Protein AF-A0AAW2U6S5-F1 (afdb_monomer)

Foldseek 3Di:
DDVVVVVVVVLVVLLVVLVVVLVVVVVVVVDDDDPVVSVVSSVVSSVVSVVLVVLLVVLVVVDVDPVRSVVVSVVVVVVVCVVVVVPVPDPPPPPDD

Mean predicted aligned error: 10.67 Å

InterPro domains:
  IPR013525 ABC-2 type transporter, transmembrane domain [PF01061] (7-93)

Radius of gyration: 18.23 Å; Cα contacts (8 Å, |Δi|>4): 32; chains: 1; bounding box: 32×52×40 Å

Structure (mmCIF, N/CA/C/O backbone):
data_AF-A0AAW2U6S5-F1
#
_entry.id   AF-A0AAW2U6S5-F1
#
loop_
_atom_site.group_PDB
_atom_site.id
_atom_site.type_symbol
_atom_site.label_atom_id
_atom_site.label_alt_id
_atom_site.label_comp_id
_atom_site.label_asym_id
_atom_site.label_entity_id
_atom_site.label_seq_id
_atom_site.pdbx_PDB_ins_code
_atom_site.Cartn_x
_atom_site.Cartn_y
_atom_site.Cartn_z
_atom_site.occupancy
_atom_site.B_iso_or_equiv
_atom_site.auth_seq_id
_atom_site.auth_comp_id
_atom_site.auth_asym_id
_atom_site.auth_atom_id
_atom_site.pdbx_PDB_model_num
ATOM 1 N N . MET A 1 1 ? -17.668 -13.630 16.713 1.00 43.50 1 MET A N 1
ATOM 2 C CA . MET A 1 1 ? -17.526 -13.886 15.273 1.00 43.50 1 MET A CA 1
ATOM 3 C C . MET A 1 1 ? -16.765 -12.709 14.696 1.00 43.50 1 MET A C 1
ATOM 5 O O . MET A 1 1 ? -17.390 -11.756 14.283 1.00 43.50 1 MET A O 1
ATOM 9 N N . GLY A 1 2 ? -15.456 -12.566 14.817 1.00 46.94 2 GLY A N 1
ATOM 10 C CA . GLY A 1 2 ? -14.385 -13.355 15.419 1.00 46.94 2 GLY A CA 1
ATOM 11 C C . GLY A 1 2 ? -13.128 -12.732 14.819 1.00 46.94 2 GLY A C 1
ATOM 12 O O . GLY A 1 2 ? -12.836 -12.971 13.662 1.00 46.94 2 GLY A O 1
ATOM 13 N N .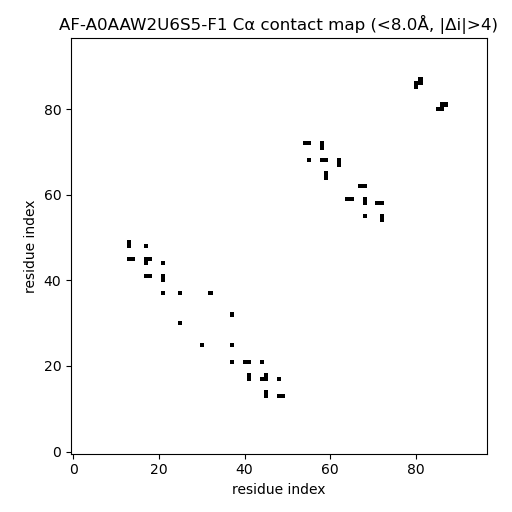 SER A 1 3 ? -12.426 -11.848 15.525 1.00 58.31 3 SER A N 1
ATOM 14 C CA . SER A 1 3 ? -11.394 -10.981 14.916 1.00 58.31 3 SER A CA 1
ATOM 15 C C . SER A 1 3 ? -10.273 -11.736 14.181 1.00 58.31 3 SER A C 1
ATOM 17 O O . SER A 1 3 ? -9.563 -11.165 13.365 1.00 58.31 3 SER A O 1
ATOM 19 N N . HIS A 1 4 ? -10.116 -13.032 14.447 1.00 56.12 4 HIS A N 1
ATOM 20 C CA . HIS A 1 4 ? -9.141 -13.920 13.815 1.00 56.12 4 HIS A CA 1
ATOM 21 C C . HIS A 1 4 ? -9.518 -14.314 12.382 1.00 56.12 4 HIS A C 1
ATOM 23 O O . HIS A 1 4 ? -8.637 -14.511 11.549 1.00 56.12 4 HIS A O 1
ATOM 29 N N . GLU A 1 5 ? -10.814 -14.457 12.103 1.00 65.31 5 GLU A N 1
ATOM 30 C CA . GLU A 1 5 ? -11.308 -14.947 10.814 1.00 65.31 5 GLU A CA 1
ATOM 31 C C . GLU A 1 5 ? -11.231 -13.842 9.754 1.00 65.31 5 GLU A C 1
ATOM 33 O O . GLU A 1 5 ? -10.781 -14.124 8.651 1.00 65.31 5 GLU A O 1
ATOM 38 N N . GLU A 1 6 ? -11.491 -12.578 10.108 1.00 67.31 6 GLU A N 1
ATOM 39 C CA . GLU A 1 6 ? -11.283 -11.422 9.214 1.00 67.31 6 GLU A CA 1
ATOM 40 C C . GLU A 1 6 ? -9.820 -11.266 8.775 1.00 67.31 6 GLU A C 1
ATOM 42 O O . GLU A 1 6 ? -9.543 -11.133 7.582 1.00 67.31 6 GLU A O 1
ATOM 47 N N . VAL A 1 7 ? -8.871 -11.391 9.709 1.00 69.69 7 VAL A N 1
ATOM 48 C CA . VAL A 1 7 ? -7.434 -11.262 9.405 1.00 69.69 7 VAL A CA 1
ATOM 49 C C . VAL A 1 7 ? -6.961 -12.364 8.446 1.00 69.69 7 VAL A C 1
ATOM 51 O O . VAL A 1 7 ? -6.110 -12.121 7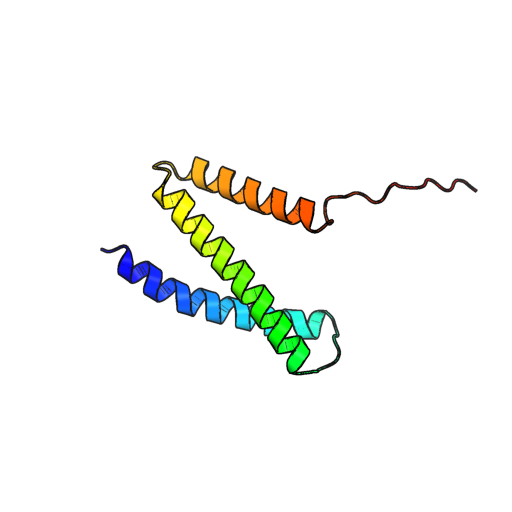.590 1.00 69.69 7 VAL A O 1
ATOM 54 N N . ILE A 1 8 ? -7.529 -13.571 8.544 1.00 76.94 8 ILE A N 1
ATOM 55 C CA . ILE A 1 8 ? -7.196 -14.694 7.653 1.00 76.94 8 ILE A CA 1
ATOM 56 C C . ILE A 1 8 ? -7.672 -14.436 6.218 1.00 76.94 8 ILE A C 1
ATOM 58 O O . ILE A 1 8 ? -6.997 -14.871 5.284 1.00 76.94 8 ILE A O 1
ATOM 62 N N . VAL A 1 9 ? -8.791 -13.730 6.019 1.00 80.06 9 VAL A N 1
ATOM 63 C CA . VAL A 1 9 ? -9.292 -13.407 4.668 1.00 80.06 9 VAL A CA 1
ATOM 64 C C . VAL A 1 9 ? -8.633 -12.151 4.091 1.00 80.06 9 VAL A C 1
ATOM 66 O O . VAL A 1 9 ? -8.455 -12.053 2.876 1.00 80.06 9 VAL A O 1
ATOM 69 N N . GLU A 1 10 ? -8.211 -11.207 4.932 1.00 79.81 10 GLU A N 1
ATOM 70 C CA . GLU A 1 10 ? -7.554 -9.975 4.478 1.00 79.81 10 GLU A CA 1
ATOM 71 C C . GLU A 1 10 ? -6.162 -10.206 3.889 1.00 79.81 10 GLU A C 1
ATOM 73 O O . GLU A 1 10 ? -5.821 -9.602 2.872 1.00 79.81 10 GLU A O 1
ATOM 78 N N . VAL A 1 11 ? -5.354 -11.090 4.478 1.00 79.81 11 VAL A N 1
ATOM 79 C CA . VAL A 1 11 ? -3.993 -11.376 3.989 1.00 79.81 11 VAL A CA 1
ATOM 80 C C . VAL A 1 11 ? -3.973 -11.842 2.520 1.00 79.81 11 VAL A C 1
ATOM 82 O O . VAL A 1 11 ? -3.247 -11.237 1.722 1.00 79.81 11 VAL A O 1
ATOM 85 N N . PRO A 1 12 ? -4.752 -12.862 2.099 1.00 84.44 12 PRO A N 1
ATOM 86 C CA . PRO A 1 12 ? -4.789 -13.278 0.699 1.00 84.44 12 PRO A CA 1
ATOM 87 C C . PRO A 1 12 ? -5.428 -12.221 -0.207 1.00 84.44 12 PRO A C 1
ATOM 89 O O . PRO A 1 12 ? -5.028 -12.102 -1.366 1.00 84.44 12 PRO A O 1
ATOM 92 N N . TYR A 1 13 ? -6.368 -11.420 0.303 1.00 83.69 13 TYR A N 1
ATOM 93 C CA . TYR A 1 13 ? -6.982 -10.339 -0.467 1.00 83.69 13 TYR A CA 1
ATOM 94 C C . TYR A 1 13 ? -5.977 -9.226 -0.785 1.00 83.69 13 TYR A C 1
ATOM 96 O O . TYR A 1 13 ? -5.825 -8.842 -1.945 1.00 83.69 13 TYR A O 1
ATOM 104 N N . VAL A 1 14 ? -5.221 -8.763 0.214 1.00 85.19 14 VAL A N 1
ATOM 105 C CA . VAL A 1 14 ? -4.162 -7.756 0.041 1.00 85.19 14 VAL A CA 1
ATOM 106 C C . VAL A 1 14 ? -3.051 -8.277 -0.873 1.00 85.19 14 VAL A C 1
ATOM 108 O O . VAL A 1 14 ? -2.529 -7.520 -1.692 1.00 85.19 14 VAL A O 1
ATOM 111 N N . PHE A 1 15 ? -2.723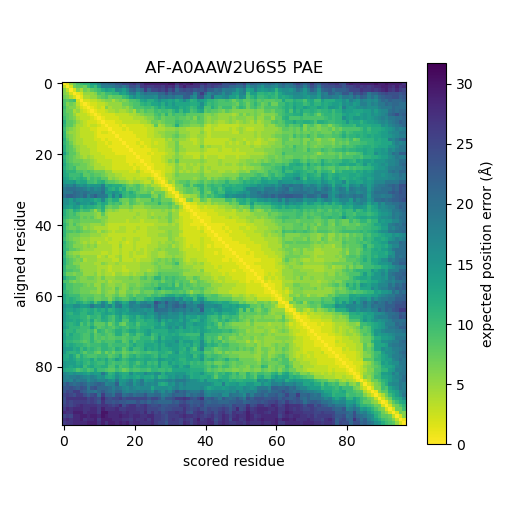 -9.570 -0.791 1.00 85.19 15 PHE A N 1
ATOM 112 C CA . PHE A 1 15 ? -1.764 -10.209 -1.694 1.00 85.19 15 PHE A CA 1
ATOM 113 C C . PHE A 1 15 ? -2.260 -10.252 -3.146 1.00 85.19 15 PHE A C 1
ATOM 115 O O . PHE A 1 15 ? -1.530 -9.882 -4.065 1.00 85.19 15 PHE A O 1
ATOM 122 N N . ALA A 1 16 ? -3.512 -10.654 -3.376 1.00 88.88 16 ALA A N 1
ATOM 123 C CA . ALA A 1 16 ? -4.101 -10.635 -4.713 1.00 88.88 16 ALA A CA 1
ATOM 124 C C . ALA A 1 16 ? -4.188 -9.201 -5.261 1.00 88.88 16 ALA A C 1
ATOM 126 O O . ALA A 1 16 ? -3.851 -8.955 -6.420 1.00 88.88 16 ALA A O 1
ATOM 127 N N . GLN A 1 17 ? -4.571 -8.239 -4.419 1.00 87.00 17 GLN A N 1
ATOM 128 C CA . GLN A 1 17 ? -4.665 -6.830 -4.784 1.00 87.00 17 GLN A CA 1
ATOM 129 C C . GLN A 1 17 ? -3.302 -6.245 -5.174 1.00 87.00 17 GLN A C 1
ATOM 131 O O . GLN A 1 17 ? -3.206 -5.580 -6.207 1.00 87.00 17 GLN A O 1
ATOM 136 N N . SER A 1 18 ? -2.240 -6.497 -4.401 1.00 87.31 18 SER A N 1
ATOM 137 C CA . SER A 1 18 ? -0.894 -6.007 -4.734 1.00 87.31 18 SER A CA 1
ATOM 138 C C . SER A 1 18 ? -0.369 -6.611 -6.042 1.00 87.31 18 SER A C 1
ATOM 140 O O . SER A 1 18 ? 0.323 -5.932 -6.810 1.00 87.31 18 SER A O 1
ATOM 142 N N . LEU A 1 19 ? -0.737 -7.864 -6.326 1.00 87.06 19 LEU A N 1
ATOM 143 C CA . LEU A 1 19 ? -0.347 -8.585 -7.534 1.00 87.06 19 LEU A CA 1
ATOM 144 C C . LEU A 1 19 ? -1.059 -8.020 -8.761 1.00 87.06 19 LEU A C 1
ATOM 146 O O . LEU A 1 19 ? -0.395 -7.658 -9.732 1.00 87.06 19 LEU A O 1
ATOM 150 N N . VAL A 1 20 ? -2.380 -7.843 -8.687 1.00 88.81 20 VAL A N 1
ATOM 151 C CA . VAL A 1 20 ? -3.170 -7.196 -9.747 1.00 88.81 20 VAL A CA 1
ATOM 152 C C . VAL A 1 20 ? -2.677 -5.770 -9.992 1.00 88.81 20 VAL A C 1
ATOM 154 O O . VAL A 1 20 ? -2.456 -5.385 -11.140 1.00 88.81 20 VAL A O 1
ATOM 157 N N . PHE A 1 21 ? -2.425 -4.999 -8.931 1.00 86.25 21 PHE A N 1
ATOM 158 C CA . PHE A 1 21 ? -1.932 -3.630 -9.056 1.00 86.25 21 PHE A CA 1
ATOM 159 C C . PHE A 1 21 ? -0.572 -3.579 -9.756 1.00 86.25 21 PHE A C 1
ATOM 161 O O . PHE A 1 21 ? -0.389 -2.792 -10.685 1.00 86.25 21 PHE A O 1
ATOM 168 N N . THR A 1 22 ? 0.361 -4.455 -9.376 1.00 85.50 22 THR A N 1
ATOM 169 C CA . THR A 1 22 ? 1.687 -4.532 -10.005 1.00 85.50 22 THR A CA 1
ATOM 170 C C . THR A 1 22 ? 1.597 -4.951 -11.471 1.00 85.50 22 THR A C 1
ATOM 172 O O . THR A 1 22 ? 2.232 -4.330 -12.320 1.00 85.50 22 THR A O 1
ATOM 175 N N . VAL A 1 23 ? 0.775 -5.952 -11.796 1.00 84.44 23 VAL A N 1
ATOM 176 C CA . VAL A 1 23 ? 0.583 -6.430 -13.176 1.00 84.44 23 VAL A CA 1
ATOM 177 C C . VAL A 1 23 ? -0.005 -5.348 -14.086 1.00 84.44 23 VAL A C 1
ATOM 179 O O . VAL A 1 23 ? 0.342 -5.309 -15.262 1.00 84.44 23 VAL A O 1
ATOM 182 N N . ILE A 1 24 ? -0.858 -4.460 -13.566 1.00 86.44 24 ILE A N 1
ATOM 183 C CA . ILE A 1 24 ? -1.466 -3.371 -14.347 1.00 86.44 24 ILE A CA 1
ATOM 184 C C . ILE A 1 24 ? -0.519 -2.174 -14.473 1.00 86.44 24 ILE A C 1
ATOM 186 O O . ILE A 1 24 ? -0.319 -1.644 -15.564 1.00 86.44 24 ILE A O 1
ATOM 190 N N . THR A 1 25 ? 0.066 -1.727 -13.363 1.00 82.44 25 THR A N 1
ATOM 191 C CA . THR A 1 25 ? 0.878 -0.499 -13.335 1.00 82.44 25 THR A CA 1
ATOM 192 C C . THR A 1 25 ? 2.243 -0.671 -13.990 1.00 82.44 25 THR A C 1
ATOM 194 O O . THR A 1 25 ? 2.724 0.255 -14.642 1.00 82.44 25 THR A O 1
ATOM 197 N N . TYR A 1 26 ? 2.853 -1.854 -13.893 1.00 76.88 26 TYR A N 1
ATOM 198 C CA . TYR A 1 26 ? 4.163 -2.126 -14.486 1.00 76.88 26 TYR A CA 1
ATOM 199 C C . TYR A 1 26 ? 4.212 -1.908 -16.016 1.00 76.88 26 TYR A C 1
ATOM 201 O O . TYR A 1 26 ? 5.086 -1.164 -16.473 1.00 76.88 26 TYR A O 1
ATOM 209 N N . PRO A 1 27 ? 3.284 -2.461 -16.829 1.00 76.38 27 PRO A N 1
ATOM 210 C CA . PRO A 1 27 ? 3.226 -2.163 -18.259 1.00 76.38 27 PRO A CA 1
ATOM 211 C C . PRO A 1 27 ? 2.783 -0.723 -18.549 1.00 76.38 27 PRO A C 1
ATOM 213 O O . PRO A 1 27 ? 3.225 -0.156 -19.545 1.00 76.38 27 PRO A O 1
ATOM 216 N N . MET A 1 28 ? 1.975 -0.100 -17.682 1.00 76.00 28 MET A N 1
ATOM 217 C CA . MET A 1 28 ? 1.492 1.277 -17.870 1.00 76.00 28 MET A CA 1
ATOM 218 C C . MET A 1 28 ? 2.616 2.322 -17.788 1.00 76.00 28 MET A C 1
ATOM 220 O O . MET A 1 28 ? 2.565 3.339 -18.473 1.00 76.00 28 MET A O 1
ATOM 224 N N . ILE A 1 29 ? 3.652 2.061 -16.985 1.00 75.62 29 ILE A N 1
ATOM 225 C CA . ILE A 1 29 ? 4.832 2.934 -16.858 1.00 75.62 29 ILE A CA 1
ATOM 226 C C . ILE A 1 29 ? 5.817 2.710 -18.030 1.00 75.62 29 ILE A C 1
ATOM 228 O O . ILE A 1 29 ? 6.708 3.527 -18.257 1.00 75.62 29 ILE A O 1
ATOM 232 N N . GLY A 1 30 ? 5.669 1.624 -18.803 1.00 67.06 30 GLY A N 1
ATOM 233 C CA . GLY A 1 30 ? 6.560 1.306 -19.926 1.00 67.06 30 GLY A CA 1
ATOM 234 C C . GLY A 1 30 ? 7.975 0.906 -19.490 1.00 67.06 30 GLY A C 1
ATOM 235 O O . GLY A 1 30 ? 8.945 1.154 -20.206 1.00 67.06 30 GLY A O 1
ATOM 236 N N . TYR A 1 31 ? 8.116 0.325 -18.294 1.00 63.59 31 TYR A N 1
ATOM 237 C CA . TYR A 1 31 ? 9.417 -0.059 -17.740 1.00 63.59 31 TYR A CA 1
ATOM 238 C C . TYR A 1 31 ? 10.077 -1.204 -18.530 1.00 63.59 31 TYR A C 1
ATOM 240 O O . TYR A 1 31 ? 9.411 -2.068 -19.098 1.00 63.59 31 TYR A O 1
ATOM 248 N N . TYR A 1 32 ? 11.413 -1.250 -18.515 1.00 64.69 32 TYR A N 1
ATOM 249 C CA . TYR A 1 32 ? 12.181 -2.358 -19.096 1.00 64.69 32 TYR A CA 1
ATOM 250 C C . TYR A 1 32 ? 11.861 -3.667 -18.362 1.00 64.69 32 TYR A C 1
ATOM 252 O O . TYR A 1 32 ? 12.100 -3.754 -17.155 1.00 64.69 32 TYR A O 1
ATOM 260 N N . TRP A 1 33 ? 11.375 -4.679 -19.090 1.00 63.78 33 TRP A N 1
ATOM 261 C CA . TRP A 1 33 ? 11.019 -5.994 -18.552 1.00 63.78 33 TRP A CA 1
ATOM 262 C C . TRP A 1 33 ? 12.244 -6.697 -17.958 1.00 63.78 33 TRP A C 1
ATOM 264 O O . TRP A 1 33 ? 13.030 -7.337 -18.652 1.00 63.78 33 TRP A O 1
ATOM 274 N N . SER A 1 34 ? 12.414 -6.572 -16.644 1.00 77.31 34 SER A N 1
ATOM 275 C CA . SER A 1 34 ? 13.416 -7.308 -15.879 1.00 77.31 34 SER A CA 1
ATOM 276 C C . SER A 1 34 ? 12.763 -7.848 -14.618 1.00 77.31 34 SER A C 1
ATOM 278 O O . SER A 1 34 ? 12.286 -7.073 -13.786 1.00 77.31 34 SER A O 1
ATOM 280 N N . ALA A 1 35 ? 12.766 -9.174 -14.464 1.00 76.56 35 ALA A N 1
ATOM 281 C CA . ALA A 1 35 ? 12.128 -9.864 -13.342 1.00 76.56 35 ALA A CA 1
ATOM 282 C C . ALA A 1 35 ? 12.614 -9.349 -11.977 1.00 76.56 35 ALA A C 1
ATOM 284 O O . ALA A 1 35 ? 11.823 -9.231 -11.049 1.00 76.56 35 ALA A O 1
ATOM 285 N N . TYR A 1 36 ? 13.885 -8.946 -11.876 1.00 80.31 36 TYR A N 1
ATOM 286 C CA . TYR A 1 36 ? 14.443 -8.350 -10.661 1.00 80.31 36 TYR A CA 1
ATOM 287 C C . TYR A 1 36 ? 13.762 -7.025 -10.284 1.00 80.31 36 TYR A C 1
ATOM 289 O O . TYR A 1 36 ? 13.420 -6.806 -9.123 1.00 80.31 36 TYR A O 1
ATOM 297 N N . LYS A 1 37 ? 13.519 -6.149 -11.268 1.00 76.25 37 LYS A N 1
ATOM 298 C CA . LYS A 1 37 ? 12.863 -4.850 -11.051 1.00 76.25 37 LYS A CA 1
ATOM 299 C C . LYS A 1 37 ? 11.371 -5.012 -10.769 1.00 76.25 37 LYS A C 1
ATOM 301 O O . LYS A 1 37 ? 10.848 -4.304 -9.917 1.00 76.25 37 LYS A O 1
ATOM 306 N N . VAL A 1 38 ? 10.709 -5.954 -11.448 1.00 79.69 38 VAL A N 1
ATOM 307 C CA . VAL A 1 38 ? 9.307 -6.316 -11.166 1.00 79.69 38 VAL A CA 1
ATOM 308 C C . VAL A 1 38 ? 9.175 -6.828 -9.737 1.00 79.69 38 VAL A C 1
ATOM 310 O O . VAL A 1 38 ? 8.292 -6.382 -9.016 1.00 79.69 38 VAL A O 1
ATOM 313 N N . PHE A 1 39 ? 10.060 -7.733 -9.313 1.00 82.00 39 PHE A N 1
ATOM 314 C CA . PHE A 1 39 ? 10.006 -8.321 -7.979 1.00 82.00 39 PHE A CA 1
ATOM 315 C C . PHE A 1 39 ? 10.233 -7.275 -6.887 1.00 82.00 39 PHE A C 1
ATOM 317 O O . PHE A 1 39 ? 9.484 -7.238 -5.917 1.00 82.00 39 PHE A O 1
ATOM 324 N N . TRP A 1 40 ? 11.206 -6.379 -7.073 1.00 80.81 40 TRP A N 1
ATOM 325 C CA . TRP A 1 40 ? 11.414 -5.255 -6.160 1.00 80.81 40 TRP A CA 1
ATOM 326 C C . TRP A 1 40 ? 10.197 -4.331 -6.091 1.00 80.81 40 TRP A C 1
ATOM 328 O O . TRP A 1 40 ? 9.764 -3.979 -4.999 1.00 80.81 40 TRP A O 1
ATOM 338 N N . TYR A 1 41 ? 9.611 -3.984 -7.239 1.00 81.50 41 TYR A N 1
ATOM 339 C CA . TYR A 1 41 ? 8.415 -3.146 -7.291 1.00 81.50 41 TYR A CA 1
ATOM 340 C C . TYR A 1 41 ? 7.214 -3.810 -6.602 1.00 81.50 41 TYR A C 1
ATOM 342 O O . TYR A 1 41 ? 6.557 -3.186 -5.770 1.00 81.50 41 TYR A O 1
ATOM 350 N N . PHE A 1 42 ? 6.974 -5.091 -6.893 1.00 83.62 42 PHE A N 1
ATOM 351 C CA . PHE A 1 42 ? 5.939 -5.900 -6.254 1.00 83.62 42 PHE A CA 1
ATOM 352 C C . PHE A 1 42 ? 6.140 -5.971 -4.738 1.00 83.62 42 PHE A C 1
ATOM 354 O O . PHE A 1 42 ? 5.200 -5.735 -3.983 1.00 83.62 42 PHE A O 1
ATOM 361 N N . TYR A 1 43 ? 7.366 -6.252 -4.289 1.00 82.19 43 TYR A N 1
ATOM 362 C CA . TYR A 1 43 ? 7.704 -6.350 -2.872 1.00 82.19 43 TYR A CA 1
ATOM 363 C C . TYR A 1 43 ? 7.457 -5.027 -2.145 1.00 82.19 43 TYR A C 1
ATOM 365 O O . TYR A 1 43 ? 6.799 -5.012 -1.105 1.00 82.19 43 TYR A O 1
ATOM 373 N N . THR A 1 44 ? 7.916 -3.906 -2.710 1.00 83.31 44 THR A N 1
ATOM 374 C CA . THR A 1 44 ? 7.676 -2.581 -2.130 1.00 83.31 44 THR A CA 1
ATOM 375 C C . THR A 1 44 ? 6.181 -2.260 -2.070 1.00 83.31 44 THR A C 1
ATOM 377 O O . THR A 1 44 ? 5.698 -1.871 -1.009 1.00 83.31 44 THR A O 1
ATOM 380 N N . MET A 1 45 ? 5.425 -2.493 -3.150 1.00 83.25 45 MET A N 1
ATOM 381 C CA . MET A 1 45 ? 3.976 -2.243 -3.175 1.00 83.25 45 MET A CA 1
ATOM 382 C C . MET A 1 45 ? 3.197 -3.127 -2.200 1.00 83.25 45 MET A C 1
ATOM 384 O O . MET A 1 45 ? 2.308 -2.639 -1.501 1.00 83.25 45 MET A O 1
ATOM 388 N N . PHE A 1 46 ? 3.542 -4.412 -2.114 1.00 83.00 46 PHE A N 1
ATOM 389 C CA . PHE A 1 46 ? 2.945 -5.329 -1.150 1.00 83.00 46 PHE A CA 1
ATOM 390 C C . PHE A 1 46 ? 3.215 -4.875 0.288 1.00 83.00 46 PHE A C 1
ATOM 392 O O . PHE A 1 46 ? 2.276 -4.788 1.075 1.00 83.00 46 PHE A O 1
ATOM 399 N N . CYS A 1 47 ? 4.456 -4.503 0.618 1.00 83.50 47 CYS A N 1
ATOM 400 C CA . CYS A 1 47 ? 4.805 -3.990 1.946 1.00 83.50 47 CYS A CA 1
ATOM 401 C C . CYS A 1 47 ? 4.012 -2.726 2.309 1.00 83.50 47 CYS A C 1
ATOM 403 O O . CY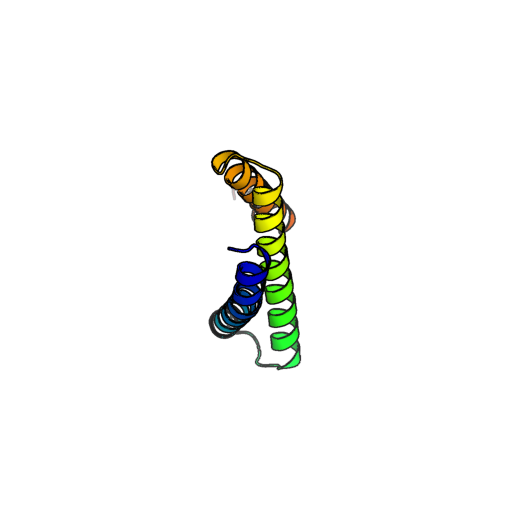S A 1 47 ? 3.522 -2.612 3.431 1.00 83.50 47 CYS A O 1
ATOM 405 N N . THR A 1 48 ? 3.866 -1.788 1.370 1.00 83.25 48 THR A N 1
ATOM 406 C CA . THR A 1 48 ? 3.115 -0.545 1.586 1.00 83.25 48 THR A CA 1
ATOM 407 C C . THR A 1 48 ? 1.626 -0.807 1.814 1.00 83.25 48 THR A C 1
ATOM 409 O O . THR A 1 48 ? 1.055 -0.273 2.763 1.00 83.25 48 THR A O 1
ATOM 412 N N . LEU A 1 49 ? 0.997 -1.656 0.996 1.00 82.50 49 LEU A N 1
ATOM 413 C CA . LEU A 1 49 ? -0.413 -2.028 1.162 1.00 82.50 49 LEU A CA 1
ATOM 414 C C . LEU A 1 49 ? -0.654 -2.738 2.497 1.00 82.50 49 LEU A C 1
ATOM 416 O O . LEU A 1 49 ? -1.560 -2.363 3.234 1.00 82.50 49 LEU A O 1
ATOM 420 N N . LEU A 1 50 ? 0.198 -3.704 2.840 1.00 81.31 50 LEU A N 1
ATOM 421 C CA . LEU A 1 50 ? 0.124 -4.442 4.098 1.00 81.31 50 LEU A CA 1
ATOM 422 C C . LEU A 1 50 ? 0.239 -3.500 5.309 1.00 81.31 50 LEU A C 1
ATOM 424 O O . LEU A 1 50 ? -0.545 -3.594 6.253 1.00 81.31 50 LEU A O 1
ATOM 428 N N . TYR A 1 51 ? 1.178 -2.551 5.259 1.00 81.94 51 TYR A N 1
ATOM 429 C CA . TYR A 1 51 ? 1.353 -1.529 6.292 1.00 81.94 51 TYR A CA 1
ATOM 430 C C . TYR A 1 51 ? 0.100 -0.662 6.467 1.00 81.94 51 TYR A C 1
ATOM 432 O O . TYR A 1 51 ? -0.326 -0.414 7.596 1.00 81.94 51 TYR A O 1
ATOM 440 N N . TYR A 1 52 ? -0.525 -0.242 5.367 1.00 76.88 52 TYR A N 1
ATOM 441 C CA . TYR A 1 52 ? -1.744 0.560 5.416 1.00 76.88 52 TYR A CA 1
ATOM 442 C C . TYR A 1 52 ? -2.957 -0.202 5.950 1.00 76.88 52 TYR A C 1
ATOM 444 O O . TYR A 1 52 ? -3.713 0.358 6.748 1.00 76.88 52 TYR A O 1
ATOM 452 N N . THR A 1 53 ? -3.124 -1.472 5.576 1.00 81.94 53 THR A N 1
ATOM 453 C CA . THR A 1 53 ? -4.215 -2.311 6.089 1.00 81.94 53 THR A CA 1
ATOM 454 C C . THR A 1 53 ? -4.053 -2.563 7.590 1.00 81.94 53 THR A C 1
ATOM 456 O O . THR A 1 53 ? -4.996 -2.346 8.351 1.00 81.94 53 THR A O 1
ATOM 459 N N . TYR A 1 54 ? -2.847 -2.912 8.058 1.00 79.94 54 TYR A N 1
ATOM 460 C CA . TYR A 1 54 ? -2.596 -3.101 9.492 1.00 79.94 54 TYR A CA 1
ATOM 461 C C . TYR A 1 54 ? -2.733 -1.817 10.306 1.00 79.94 54 TYR A C 1
ATOM 463 O O . TYR A 1 54 ? -3.292 -1.856 11.403 1.00 79.94 54 TYR A O 1
ATOM 471 N N . LEU A 1 55 ? -2.286 -0.673 9.780 1.00 79.12 55 LEU A N 1
ATOM 472 C CA . LEU A 1 55 ? -2.563 0.612 10.416 1.00 79.12 55 LEU A CA 1
ATOM 473 C C . LEU A 1 55 ? -4.068 0.881 10.482 1.00 79.12 55 LEU A C 1
ATOM 475 O O . LEU A 1 55 ? -4.562 1.257 11.538 1.00 79.12 55 LEU A O 1
ATOM 479 N N . GLY A 1 56 ? -4.810 0.657 9.395 1.00 76.25 56 GLY A N 1
ATOM 480 C CA . GLY A 1 56 ? -6.264 0.824 9.369 1.00 76.25 56 GLY A CA 1
ATOM 481 C C . GLY A 1 56 ? -6.975 -0.002 10.438 1.00 76.25 56 GLY A C 1
ATOM 482 O O . GLY A 1 56 ? -7.751 0.547 11.221 1.00 76.25 56 GLY A O 1
ATOM 483 N N . MET A 1 57 ? -6.642 -1.290 10.532 1.00 79.00 57 MET A N 1
ATOM 484 C CA . MET A 1 57 ? -7.165 -2.176 11.572 1.00 79.00 57 MET A CA 1
ATOM 485 C C . MET A 1 57 ? -6.791 -1.711 12.985 1.00 79.00 57 MET A C 1
ATOM 487 O O . MET A 1 57 ? -7.647 -1.691 13.868 1.00 79.00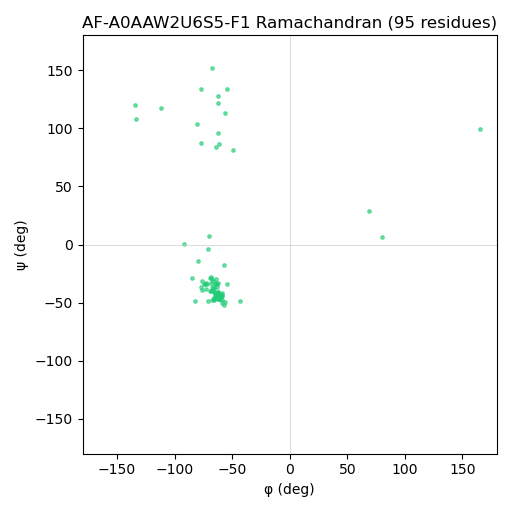 57 MET A O 1
ATOM 491 N N . LEU A 1 58 ? -5.538 -1.295 13.208 1.00 78.06 58 LEU A N 1
ATOM 492 C CA . LEU A 1 58 ? -5.075 -0.782 14.501 1.00 78.06 58 LEU A CA 1
ATOM 493 C C . LEU A 1 58 ? -5.860 0.472 14.916 1.00 78.06 58 LEU A C 1
ATOM 495 O O . LEU A 1 58 ? -6.308 0.583 16.056 1.00 78.06 58 LEU A O 1
ATOM 499 N N . LEU A 1 59 ? -6.060 1.409 13.990 1.00 74.44 59 LEU A N 1
ATOM 500 C CA . LEU A 1 59 ? -6.813 2.637 14.231 1.00 74.44 59 LEU A CA 1
ATOM 501 C C . LEU A 1 59 ? -8.281 2.368 14.599 1.00 74.44 59 LEU A C 1
ATOM 503 O O . LEU A 1 59 ? -8.818 3.025 15.498 1.00 74.44 59 LEU A O 1
ATOM 507 N N . ILE A 1 60 ? -8.914 1.410 13.915 1.00 75.31 60 ILE A N 1
ATOM 508 C CA . ILE A 1 60 ? -10.289 0.971 14.191 1.00 75.31 60 ILE A CA 1
ATOM 509 C C . ILE A 1 60 ? -10.364 0.261 15.549 1.00 75.31 60 ILE A C 1
ATOM 511 O O . ILE A 1 60 ? -11.298 0.501 16.308 1.00 75.31 60 ILE A O 1
ATOM 515 N N . ALA A 1 61 ? -9.365 -0.554 15.897 1.00 77.25 61 ALA A N 1
ATOM 516 C CA . ALA A 1 61 ? -9.307 -1.246 17.184 1.00 77.25 61 ALA A CA 1
ATOM 517 C C . ALA A 1 61 ? -9.103 -0.287 18.372 1.00 77.25 61 ALA A C 1
ATOM 519 O O . ALA A 1 61 ? -9.662 -0.505 19.445 1.00 77.25 61 ALA A O 1
ATOM 520 N N . ILE A 1 62 ? -8.317 0.781 18.191 1.00 73.50 62 ILE A N 1
ATOM 521 C CA . ILE A 1 62 ? -8.041 1.776 19.240 1.00 73.50 62 ILE A CA 1
ATOM 522 C C . ILE A 1 62 ? -9.227 2.727 19.442 1.00 73.50 62 ILE A C 1
ATOM 524 O O . ILE A 1 62 ? -9.447 3.215 20.553 1.00 73.50 62 ILE A O 1
ATOM 528 N N . THR A 1 63 ? -9.996 3.011 18.389 1.00 72.00 63 THR A N 1
ATOM 529 C CA . THR A 1 63 ? -11.003 4.073 18.431 1.00 72.00 63 THR A CA 1
ATOM 530 C C . THR A 1 63 ? -12.422 3.512 18.364 1.00 72.00 63 THR A C 1
ATOM 532 O O . THR A 1 63 ? -12.827 3.029 17.311 1.00 72.00 63 THR A O 1
ATOM 535 N N . PRO A 1 64 ? -13.267 3.693 19.396 1.00 69.25 64 PRO A N 1
ATOM 536 C CA . PRO A 1 64 ? -14.659 3.226 19.374 1.00 69.25 64 PRO A CA 1
ATOM 537 C C . PRO A 1 64 ? -15.568 4.009 18.399 1.00 69.25 64 PRO A C 1
ATOM 539 O O . PRO A 1 64 ? -16.785 3.834 18.406 1.00 69.25 64 PRO A O 1
ATOM 542 N N . ARG A 1 65 ? -15.011 4.914 17.575 1.00 69.56 65 ARG A N 1
ATOM 543 C CA . ARG A 1 65 ? -15.748 5.818 16.681 1.00 69.56 65 ARG A CA 1
ATOM 544 C C . ARG A 1 65 ? -15.136 5.829 15.273 1.00 69.56 65 ARG A C 1
ATOM 546 O O . ARG A 1 65 ? -14.103 6.454 15.043 1.00 69.56 65 ARG A O 1
ATOM 553 N N . PHE A 1 66 ? -15.845 5.225 14.318 1.00 74.25 66 PHE A N 1
ATOM 554 C CA . PHE A 1 66 ? -15.505 5.184 12.885 1.00 74.25 66 PHE A CA 1
ATOM 555 C C . PHE A 1 66 ? -15.002 6.503 12.261 1.00 74.25 66 PHE A C 1
ATOM 557 O O . PHE A 1 66 ? -13.965 6.474 11.598 1.00 74.25 66 PHE A O 1
ATOM 564 N N . PRO A 1 67 ? -15.656 7.670 12.457 1.00 77.12 67 PRO A N 1
ATOM 565 C CA . PRO A 1 67 ? -15.202 8.912 11.826 1.00 77.12 67 PRO A CA 1
ATOM 566 C C . PRO A 1 67 ? -13.813 9.359 12.297 1.00 77.12 67 PRO A C 1
ATOM 568 O O . PRO A 1 67 ? -13.076 9.966 11.528 1.00 77.12 67 PRO A O 1
ATOM 571 N N . VAL A 1 68 ? -13.422 9.040 13.533 1.00 75.19 68 VAL A N 1
ATOM 572 C CA . VAL A 1 68 ? -12.108 9.425 14.068 1.00 75.19 68 VAL A CA 1
ATOM 573 C C . VAL A 1 68 ? -11.007 8.536 13.481 1.00 75.19 68 VAL A C 1
ATOM 575 O O . VAL A 1 68 ? -9.953 9.045 13.104 1.00 75.19 68 VAL A O 1
ATOM 578 N N . ALA A 1 69 ? -11.275 7.235 13.313 1.00 76.69 69 ALA A N 1
ATOM 579 C CA . ALA A 1 69 ? -10.359 6.317 12.636 1.00 76.69 69 ALA A CA 1
ATOM 580 C C . ALA A 1 69 ? -10.114 6.731 11.172 1.00 76.69 69 ALA A C 1
ATOM 582 O O . ALA A 1 69 ? -8.969 6.754 10.725 1.00 76.69 69 ALA A O 1
ATOM 583 N N . ALA A 1 70 ? -11.163 7.141 10.448 1.00 75.94 70 ALA A N 1
ATOM 584 C CA . ALA A 1 70 ? -11.048 7.596 9.060 1.00 75.94 70 ALA A CA 1
ATOM 585 C C . ALA A 1 70 ? -10.214 8.885 8.916 1.00 75.94 70 ALA A C 1
ATOM 587 O O . ALA A 1 70 ? -9.377 8.981 8.019 1.00 75.94 70 ALA A O 1
ATOM 588 N N . VAL A 1 71 ? -10.404 9.862 9.812 1.00 81.62 71 VAL A N 1
ATOM 589 C CA . VAL A 1 71 ? -9.635 11.122 9.809 1.00 81.62 71 VAL A CA 1
ATOM 590 C C . VAL A 1 71 ? -8.159 10.880 10.122 1.00 81.62 71 VAL A C 1
ATOM 592 O O . VAL A 1 71 ? -7.280 11.470 9.497 1.00 81.62 71 VAL A O 1
ATOM 595 N N . LEU A 1 72 ? -7.858 9.996 11.071 1.00 79.88 72 LEU A N 1
ATOM 596 C CA . LEU A 1 72 ? -6.475 9.710 11.440 1.00 79.88 72 LEU A CA 1
ATOM 597 C C . LEU A 1 72 ? -5.767 8.876 10.350 1.00 79.88 72 LEU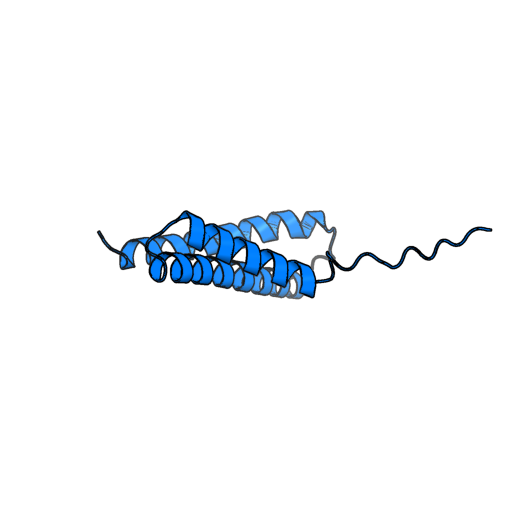 A C 1
ATOM 599 O O . LEU A 1 72 ? -4.588 9.106 10.073 1.00 79.88 72 LEU A O 1
ATOM 603 N N . GLN A 1 73 ? -6.495 7.993 9.654 1.00 80.88 73 GLN A N 1
ATOM 604 C CA . GLN A 1 73 ? -5.980 7.267 8.490 1.00 80.88 73 GLN A CA 1
ATOM 605 C C . GLN A 1 73 ? -5.670 8.218 7.318 1.00 80.88 73 GLN A C 1
ATOM 607 O O . GLN A 1 73 ? -4.582 8.151 6.742 1.00 80.88 73 GLN A O 1
ATOM 612 N N . SER A 1 74 ? -6.575 9.150 6.993 1.00 80.00 74 SER A N 1
ATOM 613 C CA . SER A 1 74 ? -6.360 10.135 5.920 1.00 80.00 74 SER A CA 1
ATOM 614 C C . SER A 1 74 ? -5.216 11.108 6.226 1.00 80.00 74 SER A C 1
ATOM 616 O O . SER A 1 74 ? -4.432 11.438 5.329 1.00 80.00 74 SER A O 1
ATOM 618 N N . ALA A 1 75 ? -5.047 11.508 7.489 1.00 80.56 75 ALA A N 1
ATOM 619 C CA . ALA A 1 75 ? -3.910 12.315 7.928 1.00 80.56 75 ALA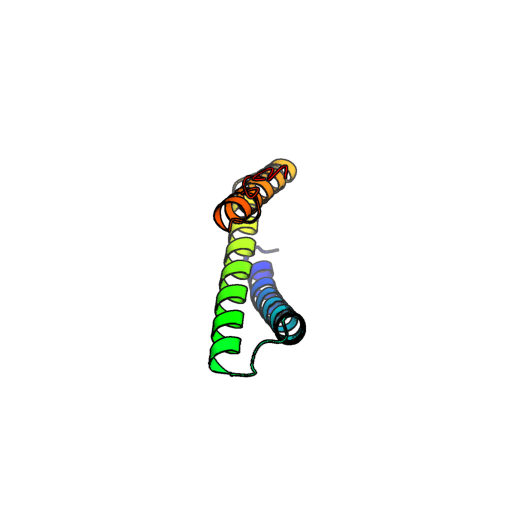 A CA 1
ATOM 620 C C . ALA A 1 75 ? -2.570 11.580 7.727 1.00 80.56 75 ALA A C 1
ATOM 622 O O . ALA A 1 75 ? -1.611 12.169 7.223 1.00 80.56 75 ALA A O 1
ATOM 623 N N . PHE A 1 76 ? -2.512 10.281 8.041 1.00 78.62 76 PHE A N 1
ATOM 624 C CA . PHE A 1 76 ? -1.326 9.445 7.817 1.00 78.62 76 PHE A CA 1
ATOM 625 C C . PHE A 1 76 ? -0.983 9.300 6.330 1.00 78.62 76 PHE A C 1
ATOM 627 O O . PHE A 1 76 ? 0.178 9.474 5.948 1.00 78.62 76 PHE A O 1
ATOM 634 N N . TYR A 1 77 ? -1.982 9.042 5.479 1.00 76.31 77 TYR A N 1
ATOM 635 C CA . TYR A 1 77 ? -1.788 9.015 4.026 1.00 76.31 77 TYR A CA 1
ATOM 636 C C . TYR A 1 77 ? -1.267 10.351 3.493 1.00 76.31 77 TYR A C 1
ATOM 638 O O . TYR A 1 77 ? -0.367 10.371 2.652 1.00 76.31 77 TYR A O 1
ATOM 646 N N . THR A 1 78 ? -1.799 11.466 3.995 1.00 77.88 78 THR A N 1
ATOM 647 C CA . THR A 1 78 ? -1.388 12.817 3.585 1.00 77.88 78 THR A CA 1
ATOM 648 C C . THR A 1 78 ? 0.061 13.099 3.979 1.00 77.88 78 THR A C 1
ATOM 650 O O . THR A 1 78 ? 0.822 13.609 3.162 1.00 77.88 78 THR A O 1
ATOM 653 N N . THR A 1 79 ? 0.481 12.691 5.182 1.00 78.75 79 THR A N 1
ATOM 654 C CA . THR A 1 79 ? 1.881 12.795 5.626 1.00 78.75 79 THR A CA 1
ATOM 655 C C . THR A 1 79 ? 2.811 11.992 4.716 1.00 78.75 79 THR A C 1
ATOM 657 O O . THR A 1 79 ? 3.822 12.513 4.250 1.00 78.75 79 THR A O 1
ATOM 660 N N . PHE A 1 80 ? 2.445 10.751 4.380 1.00 73.56 80 PHE A N 1
ATOM 661 C CA . PHE A 1 80 ? 3.237 9.921 3.468 1.00 73.56 80 PHE A CA 1
ATOM 662 C C . PHE A 1 80 ? 3.339 10.538 2.067 1.00 73.56 80 PHE A C 1
ATOM 664 O O . PHE A 1 80 ? 4.420 10.551 1.482 1.00 73.56 80 PHE A O 1
ATOM 671 N N . ASN A 1 81 ? 2.245 11.107 1.551 1.00 70.19 81 ASN A N 1
ATOM 672 C CA . ASN A 1 81 ? 2.244 11.826 0.273 1.00 70.19 81 ASN A CA 1
ATOM 673 C C . ASN A 1 81 ? 3.108 13.100 0.309 1.00 70.19 81 ASN A C 1
ATOM 675 O O . ASN A 1 81 ? 3.746 13.438 -0.691 1.00 70.19 81 ASN A O 1
ATOM 679 N N . LEU A 1 82 ? 3.170 13.784 1.456 1.00 74.25 82 LEU A N 1
ATOM 680 C CA . LEU A 1 82 ? 4.040 14.942 1.666 1.00 74.25 82 LEU A CA 1
ATOM 681 C C . LEU A 1 82 ? 5.523 14.539 1.608 1.00 74.25 82 LEU A C 1
ATOM 683 O O . LEU A 1 82 ? 6.298 15.151 0.875 1.00 74.25 82 LEU A O 1
ATOM 687 N N . PHE A 1 83 ? 5.906 13.473 2.319 1.00 67.88 83 PHE A N 1
ATOM 688 C CA . PHE A 1 83 ? 7.281 12.957 2.321 1.00 67.88 83 PHE A CA 1
ATOM 689 C C . PHE A 1 83 ? 7.698 12.330 0.984 1.00 67.88 83 PHE A C 1
ATOM 691 O O . PHE A 1 83 ? 8.874 12.381 0.633 1.00 67.88 83 PHE A O 1
ATOM 698 N N . ALA A 1 84 ? 6.752 11.799 0.202 1.00 65.12 84 ALA A N 1
ATOM 699 C CA . ALA A 1 84 ? 7.005 11.303 -1.153 1.00 65.12 84 ALA A CA 1
ATOM 700 C C . ALA A 1 84 ? 7.284 12.426 -2.178 1.00 65.12 84 ALA A C 1
ATOM 702 O O . ALA A 1 84 ? 7.586 12.138 -3.336 1.00 65.12 84 ALA A O 1
ATOM 703 N N . GLY A 1 85 ? 7.192 13.700 -1.775 1.00 62.34 85 GLY A N 1
ATOM 704 C CA . GLY A 1 85 ? 7.52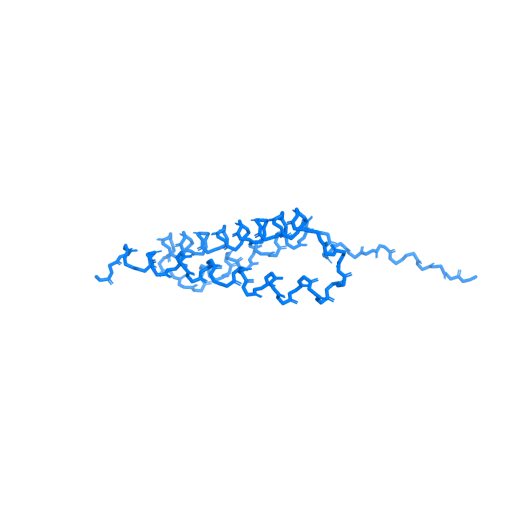5 14.853 -2.614 1.00 62.34 85 GLY A CA 1
ATOM 705 C C . GLY A 1 85 ? 6.438 15.257 -3.613 1.00 62.34 85 GLY A C 1
ATOM 706 O O . GLY A 1 85 ? 6.675 16.156 -4.414 1.00 62.34 85 GLY A O 1
ATOM 707 N N . PHE A 1 86 ? 5.246 14.647 -3.564 1.00 58.84 86 PHE A N 1
ATOM 708 C CA . PHE A 1 86 ? 4.121 15.009 -4.441 1.00 58.84 86 PHE A CA 1
ATOM 709 C C . PHE A 1 86 ? 3.509 16.368 -4.070 1.00 58.84 86 PHE A C 1
ATOM 711 O O . PHE A 1 86 ? 3.066 17.120 -4.932 1.00 58.84 86 PHE A O 1
ATOM 718 N N . LEU A 1 87 ? 3.507 16.690 -2.774 1.00 56.84 87 LEU A N 1
ATOM 719 C CA . LEU A 1 87 ? 2.930 17.920 -2.228 1.00 56.84 87 LEU A CA 1
ATOM 720 C C . LEU A 1 87 ? 3.936 19.069 -2.109 1.00 56.84 87 LEU A C 1
ATOM 722 O O . LEU A 1 87 ? 3.552 20.136 -1.649 1.00 56.84 87 LEU A O 1
ATOM 726 N N . ILE A 1 88 ? 5.202 18.870 -2.498 1.00 57.34 88 ILE A N 1
ATOM 727 C CA . ILE A 1 88 ? 6.167 19.964 -2.636 1.00 57.34 88 ILE A CA 1
ATOM 728 C C . ILE A 1 88 ? 5.881 20.611 -3.994 1.00 57.34 88 ILE A C 1
ATOM 730 O O . ILE A 1 88 ? 6.250 20.038 -5.024 1.00 57.34 88 ILE A O 1
ATOM 734 N N . PRO A 1 89 ? 5.223 21.785 -4.041 1.00 52.31 89 PRO A N 1
ATOM 735 C CA . PRO A 1 89 ? 5.100 22.520 -5.283 1.00 52.31 89 PRO A CA 1
ATOM 736 C C . PRO A 1 89 ? 6.526 22.881 -5.690 1.00 52.31 89 PRO A C 1
ATOM 738 O O . PRO A 1 89 ? 7.293 23.414 -4.881 1.00 52.31 89 PRO A O 1
ATOM 741 N N . ARG A 1 90 ? 6.915 22.567 -6.928 1.00 57.47 90 ARG A N 1
ATOM 742 C CA . ARG A 1 90 ? 8.150 23.135 -7.469 1.00 57.47 90 ARG A CA 1
ATOM 743 C C . ARG A 1 90 ? 8.033 24.654 -7.321 1.00 57.47 90 ARG A C 1
ATOM 745 O O . ARG A 1 90 ? 6.966 25.176 -7.641 1.00 57.47 90 ARG A O 1
ATOM 752 N N . PRO A 1 91 ? 9.065 25.359 -6.827 1.00 58.41 91 PRO A N 1
ATOM 753 C CA . PRO A 1 91 ? 9.052 26.806 -6.888 1.00 58.41 91 PRO A CA 1
ATOM 754 C C . PRO A 1 91 ? 8.864 27.161 -8.358 1.00 58.41 91 PRO A C 1
ATOM 756 O O . PRO A 1 91 ? 9.719 26.829 -9.184 1.00 58.41 91 PRO A O 1
ATOM 759 N N . ASP A 1 92 ? 7.714 27.753 -8.684 1.00 59.94 92 ASP A N 1
ATOM 760 C CA . ASP A 1 92 ? 7.498 28.436 -9.949 1.00 59.94 92 ASP A CA 1
ATOM 761 C C . ASP A 1 92 ? 8.520 29.569 -9.973 1.00 59.94 92 ASP A C 1
ATOM 763 O O . ASP A 1 92 ? 8.288 30.693 -9.526 1.00 59.94 92 ASP A O 1
ATOM 767 N N . ILE A 1 93 ? 9.720 29.240 -10.443 1.00 58.09 93 ILE A N 1
ATOM 768 C CA . ILE A 1 93 ? 10.644 30.207 -10.999 1.00 58.09 93 ILE A CA 1
ATOM 769 C C . ILE A 1 93 ? 9.946 30.751 -12.237 1.00 58.09 93 ILE A C 1
ATOM 771 O O . ILE A 1 93 ? 10.150 30.272 -13.352 1.00 58.09 93 ILE A O 1
ATOM 775 N N . LEU A 1 94 ? 9.092 31.744 -11.986 1.00 57.44 94 LEU A N 1
ATOM 776 C CA . LEU A 1 94 ? 8.618 32.751 -12.917 1.00 57.44 94 LEU A CA 1
ATOM 777 C C . LEU A 1 94 ? 9.842 33.338 -13.632 1.00 57.44 94 LEU A C 1
ATOM 779 O O . LEU A 1 94 ? 10.376 34.378 -13.256 1.00 57.44 94 LEU A O 1
ATOM 783 N N . LYS A 1 95 ? 10.328 32.632 -14.654 1.00 56.41 95 LYS A N 1
ATOM 784 C CA . LYS A 1 95 ? 11.209 33.187 -15.672 1.00 56.41 95 LYS A CA 1
ATOM 785 C C . LYS A 1 95 ? 10.322 33.998 -16.600 1.00 56.41 95 LYS A C 1
ATOM 787 O O . LYS A 1 95 ? 9.783 33.483 -17.574 1.00 56.41 95 LYS A O 1
ATOM 792 N N . ILE A 1 96 ? 10.131 35.254 -16.227 1.00 63.47 96 ILE A N 1
ATOM 793 C CA . ILE A 1 96 ? 9.630 36.283 -17.132 1.00 63.47 96 ILE A CA 1
ATOM 794 C C . ILE A 1 96 ? 10.825 36.674 -18.036 1.00 63.47 96 ILE A C 1
ATOM 796 O O . ILE A 1 96 ? 11.937 36.766 -17.507 1.00 63.47 96 ILE A O 1
ATOM 800 N N . PRO A 1 97 ? 10.626 36.772 -19.367 1.00 63.84 97 PRO A N 1
ATOM 801 C CA . PRO A 1 97 ? 11.687 36.895 -20.376 1.00 63.84 97 PRO A CA 1
ATOM 802 C C . PRO A 1 97 ? 12.466 38.213 -20.337 1.00 63.84 97 PRO A C 1
ATOM 804 O O . PRO A 1 97 ? 11.900 39.232 -19.881 1.00 6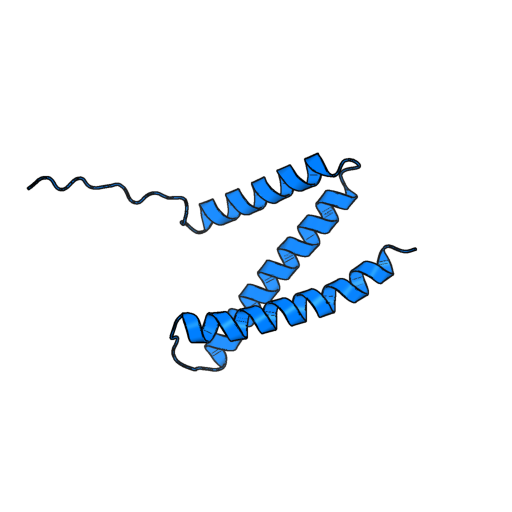3.84 97 PRO A O 1
#

Solvent-accessible surface area (backbone atoms only — not comparable to full-atom values): 5747 Å² total; per-residue (Å²): 142,50,82,68,60,57,57,64,56,45,54,60,48,53,52,52,50,34,49,55,51,40,67,55,48,48,66,73,71,67,60,82,94,40,72,69,61,53,50,51,51,39,51,53,49,37,53,51,51,53,52,52,51,53,48,50,54,49,38,49,73,75,33,102,43,70,72,58,29,53,52,54,50,53,51,52,54,49,51,52,42,44,75,70,50,75,68,56,75,74,81,82,76,79,77,73,133

Secondary structure (DSSP, 8-state):
--HHHHHHHHHHHHHHHHHHHHHHHHHHTT----HHHHHHHHHHHHHHHHHHHHHHHHHHHH-S-HHHHHHHHHHHHHHHHHHTTSSS---------

Organism: Sesamum radiatum (NCBI:txid300843)

pLDDT: mean 74.46, std 10.02, range [43.5, 88.88]

Sequence (97 aa):
MGSHEEVIVEVPYVFAQSLVFTVITYPMIGYYWSAYKVFWYFYTMFCTLLYYTYLGMLLIAITPRFPVAAVLQSAFYTTFNLFAGFLIPRPDILKIP